Protein AF-A0A8S2ZCG0-F1 (afdb_monomer)

Foldseek 3Di:
DFWFAADPPVRHFDADPVQRAGHHDDPPDDTFDWAWDDPPPVPPDDDPPPCPPPDPFDWDARHPHHGTITTRD

Structure (mmCIF, N/CA/C/O backbone):
data_AF-A0A8S2ZCG0-F1
#
_entry.id   AF-A0A8S2ZCG0-F1
#
loop_
_atom_site.group_PDB
_atom_site.id
_atom_site.type_symbol
_atom_site.label_atom_id
_atom_site.label_alt_id
_atom_site.label_comp_id
_atom_site.label_asym_id
_atom_site.label_entity_id
_atom_site.label_seq_id
_atom_site.pdbx_PDB_ins_code
_atom_site.Cartn_x
_atom_site.Cartn_y
_atom_site.Cartn_z
_atom_site.occupancy
_atom_site.B_iso_or_equiv
_atom_site.auth_seq_id
_atom_site.auth_comp_id
_atom_site.auth_asym_id
_atom_site.auth_atom_id
_atom_site.pdbx_PDB_model_num
ATOM 1 N N . SER A 1 1 ? -5.315 -3.016 -8.845 1.00 66.88 1 SER A N 1
ATOM 2 C CA . SER A 1 1 ? -4.811 -1.774 -8.216 1.00 66.88 1 SER A CA 1
ATOM 3 C C . SER A 1 1 ? -5.321 -1.698 -6.787 1.00 66.88 1 SER A C 1
ATOM 5 O O . SER A 1 1 ? -6.265 -2.404 -6.448 1.00 66.88 1 SER A O 1
ATOM 7 N N . VAL A 1 2 ? -4.678 -0.905 -5.935 1.00 84.69 2 VAL A N 1
ATOM 8 C CA . VAL A 1 2 ? -5.039 -0.743 -4.518 1.00 84.69 2 VAL A CA 1
ATOM 9 C C . VAL A 1 2 ? -5.120 0.733 -4.157 1.00 84.69 2 VAL A C 1
ATOM 11 O O . VAL A 1 2 ? -4.448 1.554 -4.777 1.00 84.69 2 VAL A O 1
ATOM 14 N N . LEU A 1 3 ? -5.951 1.067 -3.169 1.00 89.44 3 LEU A N 1
ATOM 15 C CA . LEU A 1 3 ? -6.144 2.438 -2.704 1.00 89.44 3 LEU A CA 1
ATOM 16 C C . LEU A 1 3 ? -5.630 2.572 -1.267 1.00 89.44 3 LEU A C 1
ATOM 18 O O . LEU A 1 3 ? -6.095 1.878 -0.352 1.00 89.44 3 LEU A O 1
ATOM 22 N N . VAL A 1 4 ? -4.650 3.447 -1.069 1.00 91.44 4 VAL A N 1
ATOM 23 C CA . VAL A 1 4 ? -4.020 3.676 0.237 1.00 91.44 4 VAL A CA 1
ATOM 24 C C . VAL A 1 4 ? -4.109 5.138 0.634 1.00 91.44 4 VAL A C 1
ATOM 26 O O . VAL A 1 4 ? -4.159 6.027 -0.216 1.00 91.44 4 VAL A O 1
ATOM 29 N N . ARG A 1 5 ? -4.123 5.398 1.940 1.00 92.12 5 ARG A N 1
ATOM 30 C CA . ARG A 1 5 ? -4.029 6.765 2.446 1.00 92.12 5 ARG A CA 1
ATOM 31 C C . ARG A 1 5 ? -2.653 7.321 2.124 1.00 92.12 5 ARG A C 1
ATOM 33 O O . ARG A 1 5 ? -1.663 6.594 2.173 1.00 92.12 5 ARG A O 1
ATOM 40 N N . PHE A 1 6 ? -2.607 8.610 1.837 1.00 90.94 6 PHE A N 1
ATOM 41 C CA . PHE A 1 6 ? -1.376 9.326 1.553 1.00 90.94 6 PHE A CA 1
ATOM 42 C C . PHE A 1 6 ? -1.331 10.631 2.339 1.00 90.94 6 PHE A C 1
ATOM 44 O O . PHE A 1 6 ? -2.361 11.131 2.794 1.00 90.94 6 PHE A O 1
ATOM 51 N N . ASP A 1 7 ? -0.124 11.137 2.533 1.00 88.56 7 ASP A N 1
ATOM 52 C CA . ASP A 1 7 ? 0.117 12.443 3.113 1.00 88.56 7 ASP A CA 1
ATOM 53 C C . ASP A 1 7 ? -0.111 13.519 2.043 1.00 88.56 7 ASP A C 1
ATOM 55 O O . ASP A 1 7 ? 0.471 13.469 0.960 1.00 88.56 7 ASP A O 1
ATOM 59 N N . ASN A 1 8 ? -0.968 14.498 2.332 1.00 84.12 8 ASN A N 1
ATOM 60 C CA . ASN A 1 8 ? -1.341 15.532 1.361 1.00 84.12 8 ASN A CA 1
ATOM 61 C C . ASN A 1 8 ? -0.192 16.495 1.012 1.00 84.12 8 ASN A C 1
ATOM 63 O O . ASN A 1 8 ? -0.305 17.231 0.035 1.00 84.12 8 ASN A O 1
ATOM 67 N N . THR A 1 9 ? 0.886 16.502 1.796 1.00 85.44 9 THR A N 1
ATOM 68 C CA . THR A 1 9 ? 2.053 17.371 1.620 1.00 85.44 9 THR A CA 1
ATOM 69 C C . THR A 1 9 ? 3.145 16.656 0.836 1.00 85.44 9 THR A C 1
ATOM 71 O O . THR A 1 9 ? 3.660 17.193 -0.141 1.00 85.44 9 THR A O 1
ATOM 74 N N . THR A 1 10 ? 3.502 15.434 1.243 1.00 84.25 10 THR A N 1
ATOM 75 C CA . THR A 1 10 ? 4.595 14.665 0.618 1.00 84.25 10 THR A CA 1
ATOM 76 C C . THR A 1 10 ? 4.131 13.805 -0.554 1.00 84.25 10 THR A C 1
ATOM 78 O O . THR A 1 10 ? 4.955 13.333 -1.342 1.00 84.25 10 THR A O 1
ATOM 81 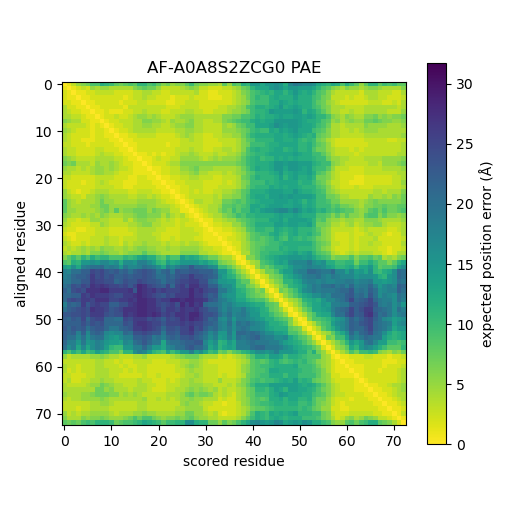N N . LEU A 1 11 ? 2.815 13.601 -0.680 1.00 83.12 11 LEU A N 1
ATOM 82 C CA . LEU A 1 11 ? 2.189 12.689 -1.637 1.00 83.12 11 LEU A CA 1
ATOM 83 C C . LEU A 1 11 ? 2.671 11.236 -1.481 1.00 83.12 11 LEU A C 1
ATOM 85 O O . LEU A 1 11 ? 2.666 10.454 -2.435 1.00 83.12 11 LEU A O 1
ATOM 89 N N . GLU A 1 12 ? 3.100 10.864 -0.273 1.00 85.81 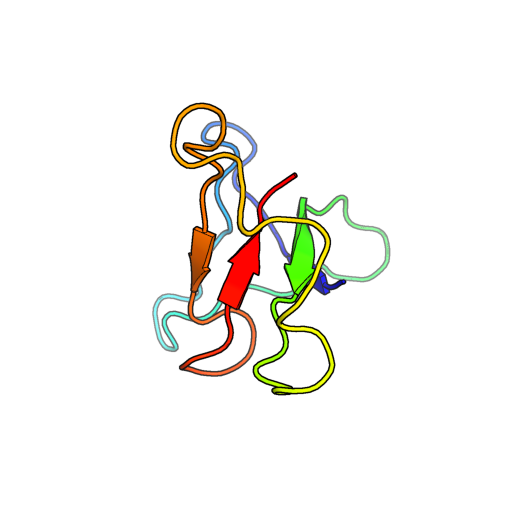12 GLU A N 1
ATOM 90 C CA . GLU A 1 12 ? 3.573 9.519 0.052 1.00 85.81 12 GLU A CA 1
ATOM 91 C C . GLU A 1 12 ? 2.523 8.700 0.803 1.00 85.81 12 GLU A C 1
ATOM 93 O O . GLU A 1 12 ? 1.728 9.262 1.555 1.00 85.81 12 GLU A O 1
ATOM 98 N N . PRO A 1 13 ? 2.512 7.365 0.646 1.00 89.94 13 PRO A N 1
ATOM 99 C CA . PRO A 1 13 ? 1.627 6.495 1.406 1.00 89.94 13 PRO A CA 1
ATOM 100 C C . PRO A 1 13 ? 1.856 6.635 2.913 1.00 89.94 13 PRO A C 1
ATOM 102 O O . PRO A 1 13 ? 2.982 6.513 3.394 1.00 89.94 13 PRO A O 1
ATOM 105 N N . ILE A 1 14 ? 0.775 6.798 3.673 1.00 91.81 14 ILE A N 1
ATOM 106 C CA . ILE A 1 14 ? 0.833 6.761 5.134 1.00 91.81 14 ILE A CA 1
ATOM 107 C C . ILE A 1 14 ? 1.014 5.308 5.563 1.00 91.81 14 ILE A C 1
ATOM 109 O O . ILE A 1 14 ? 0.230 4.434 5.174 1.00 91.81 14 ILE A O 1
ATOM 113 N N . ARG A 1 15 ? 2.024 5.051 6.396 1.00 91.62 15 ARG A N 1
ATOM 114 C CA . ARG A 1 15 ? 2.312 3.7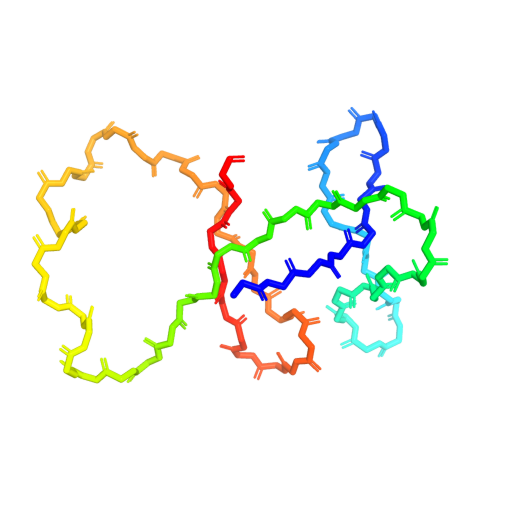26 6.953 1.00 91.62 15 ARG A CA 1
ATOM 115 C C . ARG A 1 15 ? 1.856 3.625 8.402 1.00 91.62 15 ARG A C 1
ATOM 117 O O . ARG A 1 15 ? 1.885 4.594 9.152 1.00 91.62 15 ARG A O 1
ATOM 124 N N . ASN A 1 16 ? 1.417 2.436 8.788 1.00 92.06 16 ASN A N 1
ATOM 125 C CA . ASN A 1 16 ? 1.136 2.102 10.174 1.00 92.06 16 ASN A CA 1
ATOM 126 C C . ASN A 1 16 ? 2.456 1.819 10.900 1.00 92.06 16 ASN A C 1
ATOM 128 O O . ASN A 1 16 ? 3.196 0.932 10.489 1.00 92.06 16 ASN A O 1
ATOM 132 N N . GLU A 1 17 ? 2.727 2.521 11.996 1.00 91.00 17 GLU A N 1
ATOM 133 C CA . GLU A 1 17 ? 3.998 2.413 12.730 1.00 91.00 17 GLU A CA 1
ATOM 134 C C . GLU A 1 17 ? 4.256 1.024 13.335 1.00 91.00 17 GLU A C 1
ATOM 136 O O . GLU A 1 17 ? 5.402 0.637 13.521 1.00 91.00 17 GLU A O 1
ATOM 141 N N . LYS A 1 18 ? 3.205 0.246 13.631 1.00 90.69 18 LYS A N 1
ATOM 142 C CA . LYS A 1 18 ? 3.346 -1.090 14.235 1.00 90.69 18 LYS A CA 1
ATOM 143 C C . LYS A 1 18 ? 3.592 -2.185 13.204 1.00 90.69 18 LYS A C 1
ATOM 145 O O . LYS A 1 18 ? 4.267 -3.164 13.505 1.00 90.69 18 LYS A O 1
ATOM 150 N N . THR A 1 19 ? 2.980 -2.075 12.026 1.00 88.56 19 THR A N 1
ATOM 151 C CA . THR A 1 19 ? 3.054 -3.121 10.990 1.00 88.56 19 THR A CA 1
ATOM 152 C C . THR A 1 19 ? 3.983 -2.763 9.836 1.00 88.56 19 THR A C 1
ATOM 154 O O . THR A 1 19 ? 4.330 -3.645 9.053 1.00 88.56 19 THR A O 1
ATOM 157 N N . GLU A 1 20 ? 4.360 -1.487 9.721 1.00 89.19 20 GLU A N 1
ATOM 158 C CA . GLU A 1 20 ? 5.100 -0.882 8.604 1.00 89.19 20 GLU A CA 1
ATOM 159 C C . GLU A 1 20 ? 4.365 -0.967 7.250 1.00 89.19 20 GLU A C 1
ATOM 161 O O . GLU A 1 20 ? 4.924 -0.673 6.188 1.00 89.19 20 GLU A O 1
ATOM 166 N N . LEU A 1 21 ? 3.080 -1.338 7.285 1.00 92.25 21 LEU A N 1
ATOM 167 C CA . LEU A 1 21 ? 2.221 -1.486 6.113 1.00 92.25 21 LEU A CA 1
ATOM 168 C C . LEU A 1 21 ? 1.498 -0.184 5.771 1.00 92.25 21 LEU A C 1
ATOM 170 O O . LEU A 1 21 ? 1.215 0.630 6.651 1.00 92.25 21 LEU A O 1
ATOM 174 N N . CYS A 1 22 ? 1.134 -0.007 4.502 1.00 91.81 22 CYS A N 1
ATOM 175 C CA . CYS A 1 22 ? 0.319 1.129 4.077 1.00 91.81 22 CYS A CA 1
ATOM 176 C C . CYS A 1 22 ? -1.084 1.071 4.698 1.00 91.81 22 CYS A C 1
ATOM 178 O O . CYS A 1 22 ? -1.741 0.026 4.750 1.00 91.81 22 CYS A O 1
ATOM 180 N N . VAL A 1 23 ? -1.583 2.225 5.135 1.00 91.12 23 VAL A N 1
ATOM 181 C CA . VAL A 1 23 ? -2.927 2.340 5.701 1.00 91.12 23 VAL A CA 1
ATOM 182 C C . VAL A 1 23 ? -3.959 2.326 4.572 1.00 91.12 23 VAL A C 1
ATOM 184 O O . VAL A 1 23 ? -3.889 3.118 3.632 1.00 91.12 23 VAL A O 1
ATOM 187 N N . ARG A 1 24 ? -4.950 1.433 4.667 1.00 89.31 24 ARG A N 1
ATOM 188 C CA . ARG A 1 24 ? -6.085 1.377 3.730 1.00 89.31 24 ARG A CA 1
ATOM 189 C C . ARG A 1 24 ? -6.914 2.659 3.789 1.00 89.31 24 ARG A C 1
ATOM 191 O O . ARG A 1 24 ? -7.181 3.171 4.875 1.00 89.31 24 ARG A O 1
ATOM 198 N N . CYS A 1 25 ? -7.366 3.131 2.630 1.00 88.00 25 CYS A N 1
ATOM 199 C CA . CYS A 1 25 ? -8.415 4.147 2.572 1.00 88.00 25 CYS A CA 1
ATOM 200 C C . CYS A 1 25 ? -9.740 3.583 3.075 1.00 88.00 25 CYS A C 1
ATOM 202 O O . CYS A 1 25 ? -10.076 2.429 2.794 1.00 88.00 25 CYS A O 1
ATOM 204 N N . LYS A 1 26 ? -10.501 4.407 3.799 1.00 83.62 26 LYS A N 1
ATOM 205 C CA . LYS A 1 26 ? -11.895 4.092 4.101 1.00 83.62 26 LYS A CA 1
ATOM 206 C C . LYS A 1 26 ? -12.774 4.446 2.906 1.00 83.62 26 LYS A C 1
ATOM 208 O O . LYS A 1 26 ? -12.426 5.289 2.078 1.00 83.62 26 LYS A O 1
ATOM 213 N N . THR A 1 27 ? -13.935 3.807 2.829 1.00 82.31 27 THR A N 1
ATOM 214 C CA . THR A 1 27 ? -14.958 4.144 1.838 1.00 82.31 27 THR A CA 1
ATOM 215 C C . THR A 1 27 ? -15.335 5.621 1.953 1.00 82.31 27 THR A C 1
ATOM 217 O O . THR A 1 27 ? -15.667 6.085 3.040 1.00 82.31 27 THR A O 1
ATOM 220 N N . GLY A 1 28 ? -15.278 6.349 0.835 1.00 84.25 28 GLY A N 1
ATOM 221 C CA . GLY A 1 28 ? -15.591 7.781 0.782 1.00 84.25 28 GLY A CA 1
ATOM 222 C C . GLY A 1 28 ? -14.405 8.718 1.042 1.00 84.25 28 GLY A C 1
ATOM 223 O O . GLY A 1 28 ? -14.564 9.927 0.903 1.00 84.25 28 GLY A O 1
ATOM 224 N N . GLU A 1 29 ? -13.216 8.200 1.367 1.00 85.25 29 GLU A N 1
ATOM 225 C CA . GLU A 1 29 ? -11.999 9.009 1.500 1.00 85.25 29 GLU A CA 1
ATOM 226 C C . GLU A 1 29 ? -11.193 9.024 0.192 1.00 85.25 29 GLU A C 1
ATOM 228 O O . GLU A 1 29 ? -11.048 8.004 -0.486 1.00 85.25 29 GLU A O 1
ATOM 233 N N . ARG A 1 30 ? -10.608 10.181 -0.149 1.00 84.56 30 ARG A N 1
ATOM 234 C CA . ARG A 1 30 ? -9.638 10.274 -1.248 1.00 84.56 30 ARG A CA 1
ATOM 235 C C . ARG A 1 30 ? -8.383 9.481 -0.878 1.00 84.56 30 ARG A C 1
ATOM 237 O O . ARG A 1 30 ? -7.864 9.604 0.229 1.00 84.56 30 ARG A O 1
ATOM 244 N N . GLY A 1 31 ? -7.881 8.702 -1.828 1.00 88.69 31 GLY A N 1
ATOM 245 C CA . GLY A 1 31 ? -6.687 7.887 -1.656 1.00 88.69 31 GLY A CA 1
ATOM 246 C C . GLY A 1 31 ? -5.723 7.991 -2.818 1.00 88.69 31 GLY A C 1
ATOM 247 O O . GLY A 1 31 ? -6.055 8.522 -3.878 1.00 88.69 31 GLY A O 1
ATOM 248 N N . LEU A 1 32 ? -4.534 7.448 -2.598 1.00 88.25 32 LEU A N 1
ATOM 249 C CA . LEU A 1 32 ? -3.521 7.256 -3.615 1.00 88.25 32 LEU A CA 1
ATOM 250 C C . LEU A 1 32 ? -3.745 5.902 -4.281 1.00 88.25 32 LEU A C 1
ATOM 252 O O . LEU A 1 32 ? -3.782 4.864 -3.612 1.00 88.25 32 LEU A O 1
ATOM 256 N N . LEU 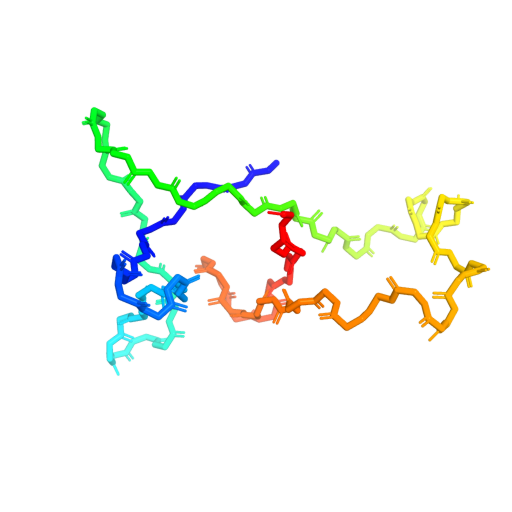A 1 33 ? -3.924 5.933 -5.599 1.00 87.56 33 LEU A N 1
ATOM 257 C CA . LEU A 1 33 ? -4.079 4.737 -6.409 1.00 87.56 33 LEU A CA 1
ATOM 258 C C . LEU A 1 33 ? -2.698 4.162 -6.712 1.00 87.56 33 LEU A C 1
ATOM 260 O O . LEU A 1 33 ? -1.867 4.820 -7.328 1.00 87.56 33 LEU A O 1
ATOM 264 N N . LEU A 1 34 ? -2.469 2.922 -6.296 1.00 87.00 34 LEU A N 1
ATOM 265 C CA . LEU A 1 34 ? -1.238 2.198 -6.575 1.00 87.00 34 LEU A CA 1
ATOM 266 C C . LEU A 1 34 ? -1.520 1.018 -7.508 1.00 87.00 34 LEU A C 1
ATOM 268 O O . LEU A 1 34 ? -2.465 0.238 -7.316 1.00 87.00 34 LEU A O 1
ATOM 272 N N . GLY A 1 35 ? -0.686 0.868 -8.531 1.00 84.75 35 GLY A N 1
ATOM 273 C CA . GLY A 1 35 ? -0.742 -0.258 -9.453 1.00 84.75 35 GLY A CA 1
ATOM 274 C C . GLY A 1 35 ? 0.052 -1.441 -8.911 1.00 84.75 35 GLY A C 1
ATOM 275 O O . GLY A 1 35 ? 1.276 -1.395 -8.889 1.00 84.75 35 GLY A O 1
ATOM 276 N N . MET A 1 36 ? -0.633 -2.486 -8.439 1.00 83.06 36 MET A N 1
ATOM 277 C CA . MET A 1 36 ? 0.028 -3.676 -7.890 1.00 83.06 36 MET A CA 1
ATOM 278 C C . MET A 1 36 ? 0.927 -4.333 -8.935 1.00 83.06 36 MET A C 1
ATOM 280 O O . MET A 1 36 ? 0.514 -4.539 -10.074 1.00 83.06 36 MET A O 1
ATOM 284 N N . ILE A 1 37 ? 2.137 -4.679 -8.515 1.00 78.19 37 ILE A N 1
ATOM 285 C CA . ILE A 1 37 ? 3.087 -5.473 -9.283 1.00 78.19 37 ILE A CA 1
ATOM 286 C C . ILE A 1 37 ? 2.926 -6.905 -8.785 1.00 78.19 37 ILE A C 1
ATOM 288 O O . ILE A 1 37 ? 3.448 -7.279 -7.733 1.00 78.19 37 ILE A O 1
ATOM 292 N N . GLU A 1 38 ? 2.148 -7.696 -9.513 1.00 69.75 38 GLU A N 1
ATOM 293 C CA . GLU A 1 38 ? 2.015 -9.116 -9.218 1.00 69.75 38 GLU A CA 1
ATOM 294 C C . GLU A 1 38 ? 3.266 -9.859 -9.685 1.00 69.75 38 GLU A C 1
ATOM 296 O O . GLU A 1 38 ? 3.742 -9.675 -10.802 1.00 69.75 38 GLU A O 1
ATOM 301 N N . ASN A 1 39 ? 3.787 -10.743 -8.836 1.00 60.41 39 ASN A N 1
ATOM 302 C CA . ASN A 1 39 ? 4.954 -11.577 -9.133 1.00 60.41 39 ASN A CA 1
ATOM 303 C C . ASN A 1 39 ? 4.610 -12.766 -10.060 1.00 60.41 39 ASN A C 1
ATOM 305 O O . ASN A 1 39 ? 5.296 -13.787 -10.049 1.00 60.41 39 ASN A O 1
ATOM 309 N N . ASN A 1 40 ? 3.529 -12.666 -10.838 1.00 56.31 40 ASN A N 1
ATOM 310 C CA . ASN A 1 40 ? 3.168 -13.687 -11.807 1.00 56.31 40 ASN A CA 1
ATOM 311 C C . ASN A 1 40 ? 4.121 -13.582 -13.000 1.00 56.31 40 ASN A C 1
ATOM 313 O O . ASN A 1 40 ? 4.092 -12.608 -13.751 1.00 56.31 40 ASN A O 1
ATOM 317 N N . LEU A 1 41 ? 4.938 -14.622 -13.189 1.00 52.34 41 LEU A N 1
ATOM 318 C CA . LEU A 1 41 ? 5.878 -14.784 -14.307 1.00 52.34 41 LEU A CA 1
ATOM 319 C C . LEU A 1 41 ? 5.223 -14.571 -15.688 1.00 52.34 41 LEU A C 1
ATOM 321 O O . L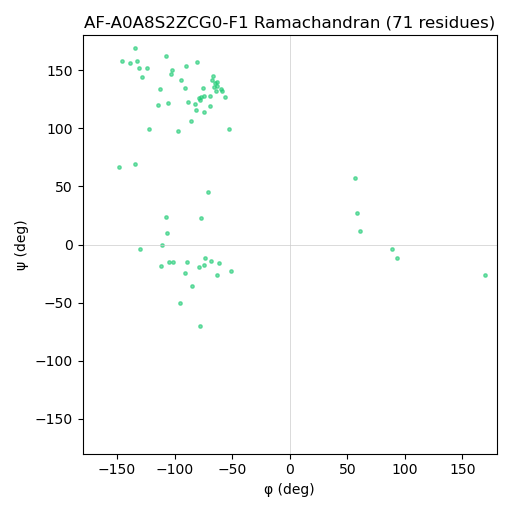EU A 1 41 ? 5.908 -14.213 -16.637 1.00 52.34 41 LEU A O 1
ATOM 325 N N . LEU A 1 42 ? 3.898 -14.733 -15.779 1.00 52.22 42 LEU A N 1
ATOM 326 C CA . LEU A 1 42 ? 3.086 -14.537 -16.985 1.00 52.22 42 LEU A CA 1
ATOM 327 C C . LEU A 1 42 ? 2.774 -13.065 -17.319 1.00 52.22 42 LEU A C 1
ATOM 329 O O . LEU A 1 42 ? 2.442 -12.771 -18.459 1.00 52.22 42 LEU A O 1
ATOM 333 N N . HIS A 1 43 ? 2.889 -12.140 -16.360 1.00 49.62 43 HIS A N 1
ATOM 334 C CA . HIS A 1 43 ? 2.654 -10.701 -16.569 1.00 49.62 43 HIS A CA 1
ATOM 335 C C . HIS A 1 43 ? 3.934 -9.857 -16.476 1.00 49.62 43 HIS A C 1
ATOM 337 O O . HIS A 1 43 ? 3.892 -8.642 -16.661 1.00 49.62 43 HIS A O 1
ATOM 343 N N . ALA A 1 44 ? 5.080 -10.490 -16.212 1.00 47.06 44 ALA A N 1
ATOM 344 C CA . ALA A 1 44 ? 6.377 -9.821 -16.129 1.00 47.06 44 ALA A CA 1
ATOM 345 C C . ALA A 1 44 ? 6.945 -9.396 -17.501 1.00 47.06 44 ALA A C 1
ATOM 347 O O . ALA A 1 44 ? 7.901 -8.623 -17.552 1.00 47.06 44 ALA A O 1
ATOM 348 N N . PHE A 1 45 ? 6.360 -9.864 -18.605 1.00 44.12 45 PHE A N 1
ATOM 349 C CA . PHE A 1 45 ? 6.858 -9.650 -19.961 1.00 44.12 45 PHE A CA 1
ATOM 350 C C . PHE A 1 45 ? 5.801 -8.959 -20.829 1.00 44.12 45 PHE A C 1
ATOM 352 O O . PHE A 1 45 ? 4.841 -9.589 -21.249 1.00 44.12 45 PHE A O 1
ATOM 359 N N . ASP A 1 46 ? 5.940 -7.636 -20.988 1.00 49.25 46 ASP A N 1
ATOM 360 C CA . ASP A 1 46 ? 6.013 -6.971 -22.311 1.00 49.25 46 ASP A CA 1
ATOM 361 C C . ASP A 1 46 ? 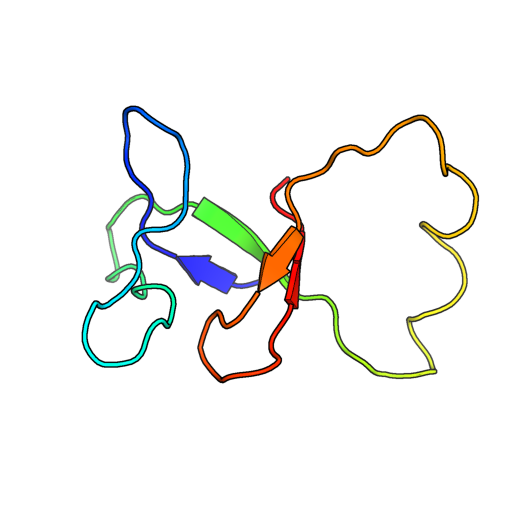5.908 -5.437 -22.228 1.00 49.25 46 ASP A C 1
ATOM 363 O O . ASP A 1 46 ? 6.447 -4.730 -23.073 1.00 49.25 46 ASP A O 1
ATOM 367 N N . GLY A 1 47 ? 5.273 -4.873 -21.196 1.00 46.53 47 GLY A N 1
ATOM 368 C CA . GLY A 1 47 ? 4.932 -3.438 -21.212 1.00 46.53 47 GLY A CA 1
ATOM 369 C C . GLY A 1 47 ? 5.964 -2.462 -20.628 1.00 46.53 47 GLY A C 1
ATOM 370 O O . GLY A 1 47 ? 5.946 -1.282 -20.970 1.00 46.53 47 GLY A O 1
ATOM 371 N N . TYR A 1 48 ? 6.842 -2.910 -19.723 1.00 49.72 48 TYR A N 1
ATOM 372 C CA . TYR A 1 48 ? 7.657 -1.999 -18.893 1.00 49.72 48 TYR A CA 1
ATOM 373 C C . TYR A 1 48 ? 9.161 -2.298 -18.863 1.00 49.72 48 TYR A C 1
ATOM 375 O O . TYR A 1 48 ? 9.917 -1.530 -18.269 1.00 49.72 48 TYR A O 1
ATOM 383 N N . V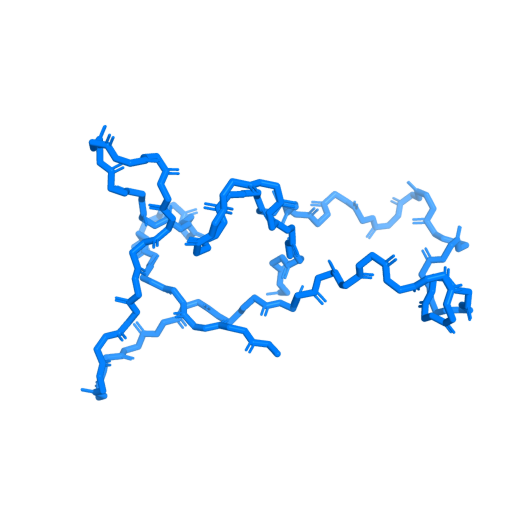AL A 1 49 ? 9.619 -3.372 -19.511 1.00 48.91 49 VAL A N 1
ATOM 384 C CA . VAL A 1 49 ? 11.021 -3.825 -19.413 1.00 48.91 49 VAL A CA 1
ATOM 385 C C . VAL A 1 49 ? 11.993 -2.935 -20.210 1.00 48.91 49 VAL A C 1
ATOM 387 O O . VAL A 1 49 ? 13.180 -2.912 -19.908 1.00 48.91 49 VAL A O 1
ATOM 390 N N . ASN A 1 50 ? 11.513 -2.119 -21.154 1.00 43.66 50 ASN A N 1
ATOM 391 C CA . ASN A 1 50 ? 12.375 -1.388 -22.095 1.00 43.66 50 ASN A CA 1
ATOM 392 C C . ASN A 1 50 ? 12.501 0.126 -21.867 1.00 43.66 50 ASN A C 1
ATOM 394 O O . ASN A 1 50 ? 12.833 0.852 -22.798 1.00 43.66 50 ASN A O 1
ATOM 398 N N . ASN A 1 51 ? 12.274 0.636 -20.649 1.00 46.09 51 ASN A N 1
ATOM 399 C CA . ASN A 1 51 ? 12.592 2.043 -20.372 1.00 46.09 51 ASN A CA 1
ATOM 400 C C . ASN A 1 51 ? 13.333 2.259 -19.038 1.00 46.09 51 ASN A C 1
ATOM 402 O O . ASN A 1 51 ? 12.780 2.858 -18.110 1.00 46.09 51 ASN A O 1
ATOM 406 N N . PRO A 1 52 ? 14.605 1.819 -18.933 1.00 47.88 52 PRO A N 1
ATOM 407 C CA . PRO A 1 52 ? 15.436 2.024 -17.741 1.00 47.88 52 PRO A CA 1
ATOM 408 C C . PRO A 1 52 ? 15.683 3.508 -17.402 1.00 47.88 52 PRO A C 1
ATOM 410 O O . PRO A 1 52 ? 16.068 3.824 -16.280 1.00 47.88 52 PRO A O 1
ATOM 413 N N . SER A 1 53 ? 15.432 4.433 -18.336 1.00 46.28 53 SER A N 1
ATOM 414 C CA . SER A 1 53 ? 15.759 5.860 -18.187 1.00 46.28 53 SER A CA 1
ATOM 415 C C . SER A 1 53 ? 14.570 6.765 -17.827 1.00 46.28 53 SER A C 1
ATOM 417 O O . SER A 1 53 ? 14.778 7.893 -17.394 1.00 46.28 53 SER A O 1
ATOM 419 N N . GLY A 1 54 ? 13.320 6.306 -17.976 1.00 46.28 54 GLY A N 1
ATOM 420 C CA . GLY A 1 54 ? 12.130 7.175 -17.896 1.00 46.28 54 GLY A CA 1
ATOM 421 C C . GLY A 1 54 ? 11.292 7.031 -16.625 1.00 46.28 54 GLY A C 1
ATOM 422 O O . GLY A 1 54 ? 10.142 7.455 -16.585 1.00 46.28 54 GLY A O 1
ATOM 423 N N . THR A 1 55 ? 11.775 6.314 -15.614 1.00 46.75 55 THR A N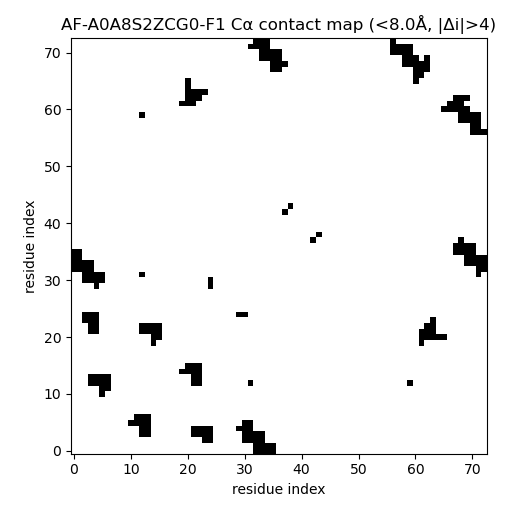 1
ATOM 424 C CA . THR A 1 55 ? 10.914 5.793 -14.547 1.00 46.75 55 THR A CA 1
ATOM 425 C C . THR A 1 55 ? 11.661 5.724 -13.221 1.00 46.75 55 THR A C 1
ATOM 427 O O . THR A 1 55 ? 11.818 4.674 -12.618 1.00 46.75 55 THR A O 1
ATOM 430 N N . LYS A 1 56 ? 12.019 6.880 -12.662 1.00 46.12 56 LYS A N 1
ATOM 431 C CA . LYS A 1 56 ? 12.080 7.006 -11.194 1.00 46.12 56 LYS A CA 1
ATOM 432 C C . LYS A 1 56 ? 10.650 6.993 -10.609 1.00 46.12 56 LYS A C 1
ATOM 434 O O . LYS A 1 56 ? 10.306 7.842 -9.795 1.00 46.12 56 LYS A O 1
ATOM 439 N N . ARG A 1 57 ? 9.775 6.079 -11.069 1.00 56.94 57 ARG A N 1
ATOM 440 C CA . ARG A 1 57 ? 8.433 5.900 -10.492 1.00 56.94 57 ARG A CA 1
ATOM 441 C C . ARG A 1 57 ? 8.650 5.303 -9.110 1.00 56.94 57 ARG A C 1
ATOM 443 O O . ARG A 1 57 ? 9.267 4.249 -8.993 1.00 56.94 57 ARG A O 1
ATOM 450 N N . LYS A 1 58 ? 8.198 6.016 -8.079 1.00 75.56 58 LYS A N 1
ATOM 451 C CA . LYS A 1 58 ? 8.247 5.605 -6.670 1.00 75.56 58 LYS A CA 1
ATOM 452 C C . LYS A 1 58 ? 7.610 4.214 -6.539 1.00 75.56 58 LYS A C 1
ATOM 454 O O . LYS A 1 58 ? 6.385 4.095 -6.548 1.00 75.56 58 LYS A O 1
ATOM 459 N N . ILE A 1 59 ? 8.429 3.164 -6.472 1.00 80.88 59 ILE A N 1
ATOM 460 C CA . ILE A 1 59 ? 7.961 1.824 -6.110 1.00 80.88 59 ILE A CA 1
ATOM 461 C C . ILE A 1 59 ? 7.590 1.879 -4.629 1.00 80.88 59 ILE A C 1
ATOM 463 O O . ILE A 1 59 ? 8.376 2.334 -3.800 1.00 80.88 59 ILE A O 1
ATOM 467 N N . VAL A 1 60 ? 6.376 1.448 -4.307 1.00 85.62 60 VAL A N 1
ATOM 468 C CA . VAL A 1 60 ? 5.866 1.355 -2.942 1.00 85.62 60 VAL A CA 1
ATOM 469 C C . VAL A 1 60 ? 5.853 -0.110 -2.542 1.00 85.62 60 VAL A C 1
ATOM 471 O O . VAL A 1 60 ? 5.192 -0.924 -3.182 1.00 85.62 60 VAL A O 1
ATOM 474 N N . GLU A 1 61 ? 6.564 -0.438 -1.469 1.00 87.81 61 GLU A N 1
ATOM 475 C CA . GLU A 1 61 ? 6.645 -1.798 -0.935 1.00 87.81 61 GLU A CA 1
ATOM 476 C C . GLU A 1 61 ? 5.855 -1.946 0.369 1.00 87.81 61 GLU A C 1
ATOM 478 O O . GLU A 1 61 ? 5.550 -0.957 1.044 1.00 87.81 61 GLU A O 1
ATOM 483 N N . HIS A 1 62 ? 5.559 -3.188 0.749 1.00 88.88 62 HIS A N 1
ATOM 484 C CA . HIS A 1 62 ? 4.860 -3.544 1.983 1.00 88.88 62 HIS A CA 1
ATOM 485 C C . HIS A 1 62 ? 3.492 -2.846 2.089 1.00 88.88 62 HIS A C 1
ATOM 487 O O . HIS A 1 62 ? 3.235 -2.075 3.012 1.00 88.88 62 HIS A O 1
ATOM 493 N N . ILE A 1 63 ? 2.619 -3.059 1.101 1.00 89.62 63 ILE A N 1
ATOM 494 C CA . ILE A 1 63 ? 1.345 -2.331 1.011 1.00 89.62 63 ILE A CA 1
ATOM 495 C C . ILE A 1 63 ? 0.310 -2.888 1.983 1.00 89.62 63 ILE A C 1
ATOM 497 O O . ILE A 1 63 ? -0.014 -2.223 2.961 1.00 89.62 63 ILE A O 1
ATOM 501 N N . TYR A 1 64 ? -0.204 -4.096 1.748 1.00 87.06 64 TYR A N 1
ATOM 502 C CA . TYR A 1 64 ? -1.128 -4.761 2.677 1.00 87.06 64 TYR A CA 1
ATOM 503 C C . TYR A 1 64 ? -0.509 -5.987 3.337 1.00 87.06 64 TYR A C 1
ATOM 505 O O . TYR A 1 64 ? -1.008 -6.446 4.364 1.00 87.06 64 TYR A O 1
ATOM 513 N N . LYS A 1 65 ? 0.568 -6.511 2.755 1.00 87.31 65 LYS A N 1
ATOM 514 C CA . LYS A 1 65 ? 1.401 -7.580 3.291 1.00 87.31 65 LYS A CA 1
ATOM 515 C C . LYS A 1 65 ? 2.864 -7.249 3.028 1.00 87.31 65 LYS A C 1
ATOM 517 O O . LYS A 1 65 ? 3.195 -6.499 2.107 1.00 87.31 65 LYS A O 1
ATOM 522 N N . LYS A 1 66 ? 3.763 -7.812 3.838 1.00 84.06 66 LYS A N 1
ATOM 523 C CA . LYS A 1 66 ? 5.199 -7.668 3.585 1.00 84.06 66 LYS A CA 1
ATOM 524 C C . LYS A 1 66 ? 5.552 -8.354 2.258 1.00 84.06 66 LYS A C 1
ATOM 526 O O . LYS A 1 66 ? 5.130 -9.482 2.034 1.00 84.06 66 LYS A O 1
ATOM 531 N N . GLY A 1 67 ? 6.301 -7.662 1.400 1.00 83.44 67 GLY A N 1
ATOM 532 C CA . GLY A 1 67 ? 6.675 -8.147 0.066 1.00 83.44 67 GLY A CA 1
ATOM 533 C C . GLY A 1 67 ? 5.732 -7.728 -1.067 1.00 83.44 67 GLY A C 1
ATOM 534 O O . GLY A 1 67 ? 6.113 -7.852 -2.228 1.00 83.44 67 GLY A O 1
ATOM 535 N N . ASP A 1 68 ? 4.549 -7.177 -0.764 1.00 86.44 68 ASP A N 1
ATOM 536 C CA . ASP A 1 68 ? 3.706 -6.549 -1.788 1.00 86.44 68 ASP A CA 1
ATOM 537 C C . ASP A 1 68 ? 4.434 -5.341 -2.383 1.00 86.44 68 ASP A C 1
ATOM 539 O O . ASP A 1 68 ? 4.980 -4.527 -1.636 1.00 86.44 68 ASP A O 1
ATOM 543 N N . ARG A 1 69 ? 4.396 -5.189 -3.709 1.00 85.38 69 ARG A N 1
ATOM 544 C CA . ARG A 1 69 ? 4.986 -4.047 -4.417 1.00 85.38 69 ARG A CA 1
ATOM 545 C C . ARG A 1 69 ? 3.961 -3.424 -5.352 1.00 85.38 69 ARG A C 1
ATOM 547 O O . ARG A 1 69 ? 3.162 -4.136 -5.956 1.00 85.38 69 ARG A O 1
ATOM 554 N N . ALA A 1 70 ? 3.992 -2.107 -5.495 1.00 86.31 70 ALA A N 1
ATOM 555 C CA . ALA A 1 70 ? 3.188 -1.390 -6.473 1.00 86.31 70 ALA A CA 1
ATOM 556 C C . ALA A 1 70 ? 3.926 -0.175 -7.028 1.00 86.31 70 ALA A C 1
ATOM 558 O O . ALA A 1 70 ? 4.821 0.371 -6.385 1.00 86.31 70 ALA A O 1
ATOM 559 N N . PHE A 1 71 ? 3.513 0.280 -8.205 1.00 83.06 71 PHE A N 1
ATOM 560 C CA . PHE A 1 71 ? 3.945 1.556 -8.755 1.00 83.06 71 PHE A CA 1
ATOM 561 C C . PHE A 1 71 ? 2.982 2.672 -8.342 1.00 83.06 71 PHE A C 1
ATOM 563 O O . PHE A 1 71 ? 1.760 2.517 -8.418 1.00 83.06 71 PHE A O 1
ATOM 570 N N . ASN A 1 72 ? 3.551 3.796 -7.909 1.00 75.62 72 ASN A N 1
ATOM 571 C CA . ASN A 1 72 ? 2.835 5.056 -7.770 1.00 75.62 72 ASN A CA 1
ATOM 572 C C . ASN A 1 72 ? 2.758 5.732 -9.153 1.00 75.62 72 ASN A C 1
ATOM 574 O O . ASN A 1 72 ? 3.807 6.005 -9.748 1.00 75.62 72 ASN A O 1
ATOM 578 N N . THR A 1 73 ? 1.543 5.889 -9.686 1.00 63.62 73 THR A N 1
ATOM 579 C CA . THR A 1 73 ? 1.255 6.496 -11.004 1.00 63.62 73 THR A CA 1
ATOM 580 C C . THR A 1 73 ? 1.154 8.002 -10.948 1.00 63.62 73 THR A C 1
ATOM 582 O O . THR A 1 73 ? 0.471 8.490 -10.021 1.00 63.62 73 THR A O 1
#

Organism: NCBI:txid392030

Radius of gyration: 13.26 Å; Cα contacts (8 Å, |Δi|>4): 115; chains: 1; bounding box: 31×32×36 Å

pLDDT: mean 76.14, std 16.9, range [43.66, 92.25]

Solvent-accessible surface area (backbone atoms only — not comparable to full-atom values): 4613 Å² total; per-residue (Å²): 111,49,56,26,27,49,38,94,84,77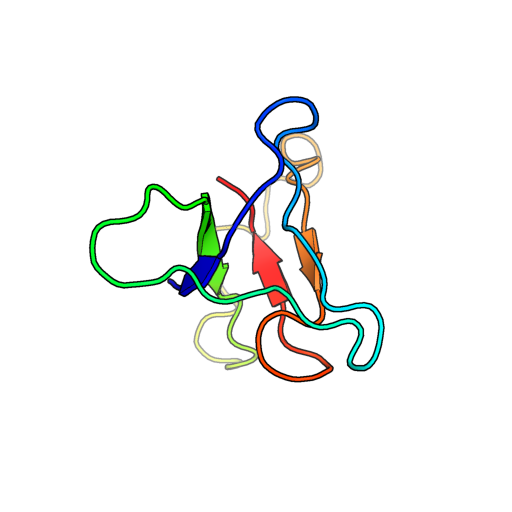,73,40,72,37,59,37,89,90,77,63,24,41,34,68,47,56,93,93,53,86,53,44,64,27,45,62,56,71,90,47,80,84,72,72,72,79,90,72,83,87,50,93,86,81,58,92,55,56,69,45,65,20,38,92,45,86,81,38,38,21,39,51,118

Sequence (73 aa):
SVLVRFDNTTLEPIRNEKTELCVRCKTGERGLLLGMIENNLLHAFDGYVNNPSGTKRKIVEHIYKKGDRAFNT

Secondary structure (DSSP, 8-state):
-EEE-B-TTT-PBPBPTTT-PBPBPPTTS--EEEEEE---TTTSSSSSTT-TTS----EEE-SSSTT-EEEE-

Mean predicted aligned error: 8.68 Å